Protein AF-X1B0X7-F1 (afdb_monomer_lite)

Organism: NCBI:txid412755

Foldseek 3Di:
DFAWDDKDKDKDFQDFVQVVCVVVVPPWDWGFGKIKIKIWGTTPQWIKIWIWMKTAQIDTHPDTFGMWIWIWIDGPQKIWTPWIWTHHPNDIDIDTDIDRHRDDPDDDD

Structure (mmCIF, N/CA/C/O backbone):
data_AF-X1B0X7-F1
#
_entry.id   AF-X1B0X7-F1
#
loop_
_atom_site.group_PDB
_atom_site.id
_atom_site.type_symbol
_atom_site.label_atom_id
_atom_site.label_alt_id
_atom_site.label_comp_id
_atom_site.label_asym_id
_atom_site.label_entity_id
_atom_site.label_seq_id
_atom_site.pdbx_PDB_ins_code
_atom_site.Cartn_x
_atom_site.Cartn_y
_atom_site.Cartn_z
_atom_site.occupancy
_atom_site.B_iso_or_equiv
_atom_site.auth_seq_id
_atom_site.auth_comp_id
_atom_site.auth_asym_id
_atom_site.auth_atom_id
_atom_site.pdbx_PDB_model_num
ATOM 1 N N . MET A 1 1 ? 18.824 4.939 -27.207 1.00 46.78 1 MET A N 1
ATOM 2 C CA . MET A 1 1 ? 19.586 5.222 -25.972 1.00 46.78 1 MET A CA 1
ATOM 3 C C . MET A 1 1 ? 18.556 5.228 -24.852 1.00 46.78 1 MET A C 1
ATOM 5 O O . MET A 1 1 ? 17.775 6.169 -24.800 1.00 46.78 1 MET A O 1
ATOM 9 N N . GLY A 1 2 ? 18.435 4.119 -24.111 1.00 59.84 2 GLY A N 1
ATOM 10 C CA . GLY A 1 2 ? 17.397 3.931 -23.084 1.00 59.84 2 GLY A CA 1
ATOM 11 C C . GLY A 1 2 ? 17.548 4.947 -21.954 1.00 59.84 2 GLY A C 1
ATOM 12 O O . GLY A 1 2 ? 18.671 5.317 -21.593 1.00 59.84 2 GLY A O 1
ATOM 13 N N . LYS A 1 3 ? 16.430 5.483 -21.461 1.00 70.06 3 LYS A N 1
ATOM 14 C CA . LYS A 1 3 ? 16.435 6.450 -20.359 1.00 70.06 3 LYS A CA 1
ATOM 15 C C . LYS A 1 3 ? 16.466 5.672 -19.046 1.00 70.06 3 LYS A C 1
ATOM 17 O O . LYS A 1 3 ? 15.444 5.179 -18.585 1.00 70.06 3 LYS A O 1
ATOM 22 N N . ASN A 1 4 ? 17.632 5.626 -18.412 1.00 70.44 4 ASN A N 1
ATOM 23 C CA . ASN A 1 4 ? 17.775 5.028 -17.088 1.00 70.44 4 ASN A CA 1
ATOM 24 C C . ASN A 1 4 ? 17.142 5.900 -15.991 1.00 70.44 4 ASN A C 1
ATOM 26 O O . ASN A 1 4 ? 17.338 7.118 -15.942 1.00 70.44 4 ASN A O 1
ATOM 30 N N . ILE A 1 5 ? 16.438 5.254 -15.064 1.00 72.25 5 ILE A N 1
ATOM 31 C CA . ILE A 1 5 ? 15.931 5.840 -13.828 1.00 72.25 5 ILE A CA 1
ATOM 32 C C . ILE A 1 5 ? 17.030 5.755 -12.763 1.00 72.25 5 ILE A C 1
ATOM 34 O O . ILE A 1 5 ? 17.433 4.677 -12.327 1.00 72.25 5 ILE A O 1
ATOM 38 N N . LEU A 1 6 ? 17.500 6.917 -12.307 1.00 73.69 6 LEU A N 1
ATOM 39 C CA . LEU A 1 6 ? 18.245 7.026 -11.049 1.00 73.69 6 LEU A CA 1
ATOM 40 C C . LEU A 1 6 ? 17.337 6.594 -9.892 1.00 73.69 6 LEU A C 1
ATOM 42 O O . LEU A 1 6 ? 16.156 6.933 -9.919 1.00 73.69 6 LEU A O 1
ATOM 46 N N . ILE A 1 7 ? 17.882 5.901 -8.884 1.00 77.44 7 ILE A N 1
ATOM 47 C CA . ILE A 1 7 ? 17.124 5.419 -7.716 1.00 77.44 7 ILE A CA 1
ATOM 48 C C . ILE A 1 7 ? 16.273 6.557 -7.145 1.00 77.44 7 ILE A C 1
ATOM 50 O O . ILE A 1 7 ? 16.793 7.569 -6.669 1.00 77.44 7 ILE A O 1
ATOM 54 N N . LYS A 1 8 ? 14.951 6.393 -7.204 1.00 81.81 8 LYS A N 1
ATOM 55 C CA . LYS A 1 8 ? 13.984 7.358 -6.680 1.00 81.81 8 LYS A CA 1
ATOM 56 C C . LYS A 1 8 ? 13.238 6.715 -5.531 1.00 81.81 8 LYS A C 1
ATOM 58 O O . LYS A 1 8 ? 12.325 5.923 -5.749 1.00 81.81 8 LYS A O 1
ATOM 63 N N . LEU A 1 9 ? 13.618 7.102 -4.317 1.00 85.62 9 LEU A N 1
ATOM 64 C CA . LEU A 1 9 ? 12.862 6.791 -3.117 1.00 85.62 9 LEU A CA 1
ATOM 65 C C . LEU A 1 9 ? 11.840 7.898 -2.854 1.00 85.62 9 LEU A C 1
ATOM 67 O O . LEU A 1 9 ? 12.178 9.085 -2.825 1.00 85.62 9 LEU A O 1
ATOM 71 N N . LYS A 1 10 ? 10.587 7.505 -2.650 1.00 92.12 10 LYS A N 1
ATOM 72 C CA . LYS A 1 10 ? 9.512 8.378 -2.186 1.00 92.12 10 LYS A CA 1
ATOM 73 C C . LYS A 1 10 ? 8.841 7.721 -0.996 1.00 92.12 10 LYS A C 1
ATOM 75 O O . LYS A 1 10 ? 8.528 6.536 -1.034 1.00 92.12 10 LYS A O 1
ATOM 80 N N . SER A 1 11 ? 8.619 8.492 0.051 1.00 94.62 11 SER A N 1
ATOM 81 C CA . SER A 1 11 ? 7.839 8.058 1.197 1.00 94.62 11 SER A CA 1
ATOM 82 C C . SER A 1 11 ? 6.989 9.207 1.693 1.00 94.62 11 SER A C 1
ATOM 84 O O . SER A 1 11 ? 7.346 10.376 1.523 1.00 94.62 11 SER A O 1
ATOM 86 N N . ALA A 1 12 ? 5.871 8.860 2.301 1.00 94.88 12 ALA A N 1
ATOM 87 C CA . ALA A 1 12 ? 5.066 9.783 3.070 1.00 94.88 12 ALA A CA 1
ATOM 88 C C . ALA A 1 12 ? 4.468 9.028 4.249 1.00 94.88 12 ALA A C 1
ATOM 90 O O . ALA A 1 12 ? 4.202 7.828 4.149 1.00 94.88 12 ALA A O 1
ATOM 91 N N . ASP A 1 13 ? 4.250 9.745 5.343 1.00 96.19 13 ASP A N 1
ATOM 92 C CA . ASP A 1 13 ? 3.754 9.181 6.586 1.00 96.19 13 ASP A CA 1
ATOM 93 C C . ASP A 1 13 ? 2.528 9.941 7.069 1.00 96.19 13 ASP A C 1
ATOM 95 O O . ASP A 1 13 ? 2.488 11.170 6.986 1.00 96.19 13 ASP A O 1
ATOM 99 N N . ASN A 1 14 ? 1.549 9.204 7.602 1.00 94.06 14 ASN A N 1
ATOM 100 C CA . ASN A 1 14 ? 0.311 9.750 8.168 1.00 94.06 14 ASN A CA 1
ATOM 101 C C . ASN A 1 14 ? -0.445 10.701 7.221 1.00 94.06 14 ASN A C 1
ATOM 103 O O . ASN A 1 14 ? -0.990 11.719 7.648 1.00 94.06 14 ASN A O 1
ATOM 107 N N . VAL A 1 15 ? -0.485 10.372 5.932 1.00 94.44 15 VAL A N 1
ATOM 108 C CA . VAL A 1 15 ? -1.223 11.136 4.928 1.00 94.44 15 VAL A CA 1
ATOM 109 C C . VAL A 1 15 ? -2.718 10.879 5.085 1.00 94.44 15 VAL A C 1
ATOM 111 O O . VAL A 1 15 ? -3.159 9.731 5.043 1.00 94.44 15 VAL A O 1
ATOM 114 N N . ASP A 1 16 ? -3.504 11.941 5.240 1.00 93.88 16 ASP A N 1
ATOM 115 C CA . ASP A 1 16 ? -4.961 11.841 5.298 1.00 93.88 16 ASP A CA 1
ATOM 116 C C . ASP A 1 16 ? -5.537 11.597 3.896 1.00 93.88 16 ASP A C 1
ATOM 118 O O . ASP A 1 16 ? -5.512 12.470 3.022 1.00 93.88 16 ASP A O 1
ATOM 122 N N . LEU A 1 17 ? -6.073 10.394 3.679 1.00 92.25 17 LEU A N 1
ATOM 123 C CA . LEU A 1 17 ? -6.628 9.987 2.389 1.00 92.25 17 LEU A CA 1
ATOM 124 C C . LEU A 1 17 ? -7.849 10.815 1.969 1.00 92.25 17 LEU A C 1
ATOM 126 O O . LEU A 1 17 ? -8.079 10.962 0.770 1.00 92.25 17 LEU A O 1
ATOM 130 N N . SER A 1 18 ? -8.573 11.414 2.918 1.00 89.31 18 SER A N 1
ATOM 131 C CA . SER A 1 18 ? -9.731 12.261 2.604 1.00 89.31 18 SER A CA 1
ATOM 132 C C . SER A 1 18 ? -9.340 13.579 1.931 1.00 89.31 18 SER A C 1
ATOM 134 O O . SER A 1 18 ? -10.133 14.183 1.211 1.00 89.31 18 SER A O 1
ATOM 136 N N . GLN A 1 19 ? -8.099 14.029 2.135 1.00 85.75 19 GLN A N 1
ATOM 137 C CA . GLN A 1 19 ? -7.556 15.202 1.453 1.00 85.75 19 GLN A CA 1
ATOM 138 C C . GLN A 1 19 ? -7.070 14.848 0.046 1.00 85.75 19 GLN A C 1
ATOM 140 O O . GLN A 1 19 ? -7.199 15.657 -0.874 1.00 85.75 19 GLN A O 1
ATOM 145 N N . LEU A 1 20 ? -6.537 13.634 -0.133 1.00 81.31 20 LEU A N 1
ATOM 146 C CA . LEU A 1 20 ? -6.049 13.165 -1.428 1.00 81.31 20 LEU A CA 1
ATOM 147 C C . LEU A 1 20 ? -7.186 12.852 -2.405 1.00 81.31 20 LEU A C 1
ATOM 149 O O . LEU A 1 20 ? -7.056 13.184 -3.581 1.00 81.31 20 LEU A O 1
ATOM 153 N N . SER A 1 21 ? -8.295 12.259 -1.949 1.00 76.94 21 SER A N 1
ATOM 154 C CA . SER A 1 21 ? -9.437 11.944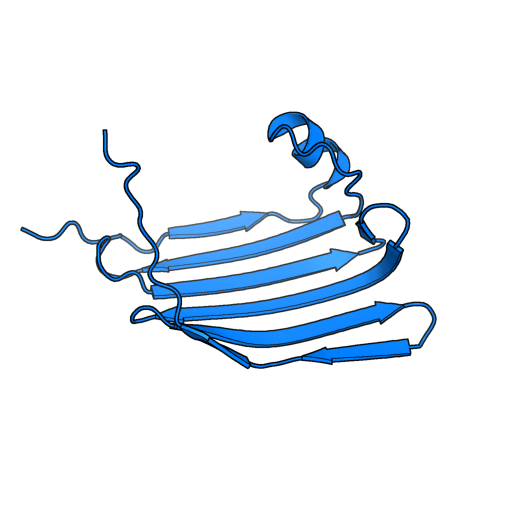 -2.824 1.00 76.94 21 SER A CA 1
ATOM 155 C C . SER A 1 21 ? -9.966 13.190 -3.542 1.00 76.94 21 SER A C 1
ATOM 157 O O . SER A 1 21 ? -10.181 13.162 -4.752 1.00 76.94 21 SER A O 1
ATOM 159 N N . ASN A 1 22 ? -10.044 14.317 -2.826 1.00 75.56 22 ASN A N 1
ATOM 160 C CA . ASN A 1 22 ? -10.446 15.610 -3.384 1.00 75.56 22 ASN A CA 1
ATOM 161 C C . ASN A 1 22 ? -9.452 16.143 -4.425 1.00 75.56 22 ASN A C 1
ATOM 163 O O . ASN A 1 22 ? -9.859 16.778 -5.394 1.00 75.56 22 ASN A O 1
ATOM 167 N N . LEU A 1 23 ? -8.151 15.903 -4.226 1.00 76.69 23 LEU A N 1
ATOM 168 C CA . LEU A 1 23 ? -7.105 16.381 -5.130 1.00 76.69 23 LEU A CA 1
ATOM 169 C C . LEU A 1 23 ? -7.090 15.608 -6.455 1.00 76.69 23 LEU A C 1
ATOM 171 O O . LEU A 1 23 ? -6.855 16.200 -7.506 1.00 76.69 23 LEU A O 1
ATOM 175 N N . PHE A 1 24 ? -7.324 14.297 -6.401 1.00 75.94 24 PHE A N 1
ATOM 176 C CA . PHE A 1 24 ? -7.254 13.412 -7.567 1.00 75.94 24 PHE A CA 1
ATOM 177 C C . PHE A 1 24 ? -8.609 13.164 -8.243 1.00 75.94 24 PHE A C 1
ATOM 179 O O . PHE A 1 24 ? -8.664 12.403 -9.205 1.00 75.94 24 PHE A O 1
ATOM 186 N N . GLY A 1 25 ? -9.685 13.802 -7.768 1.00 74.94 25 GLY A N 1
ATOM 187 C CA . GLY A 1 25 ? -11.025 13.651 -8.342 1.00 74.94 25 GLY A CA 1
ATOM 188 C C . GLY A 1 25 ? -11.604 12.246 -8.168 1.00 74.94 25 GLY A C 1
ATOM 189 O O . GLY A 1 25 ? -12.345 11.785 -9.028 1.00 74.94 25 GLY A O 1
ATOM 190 N N . ILE A 1 26 ? -11.237 11.553 -7.086 1.00 78.81 26 ILE A N 1
ATOM 191 C CA . ILE A 1 26 ? -11.812 10.249 -6.748 1.00 78.81 26 ILE A CA 1
ATOM 192 C C . ILE A 1 26 ? -13.214 10.509 -6.195 1.00 78.81 26 ILE A C 1
ATOM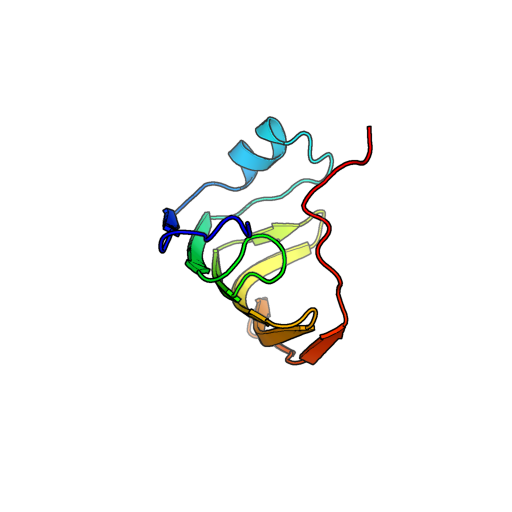 194 O O . ILE A 1 26 ? -13.351 11.162 -5.159 1.00 78.81 26 ILE A O 1
ATOM 198 N N . GLU A 1 27 ? -14.243 10.040 -6.904 1.00 80.31 27 GLU A N 1
ATOM 199 C CA . GLU A 1 27 ? -15.643 10.235 -6.507 1.00 80.31 27 GLU A CA 1
ATOM 200 C C . GLU A 1 27 ? -15.994 9.414 -5.259 1.00 80.31 27 GLU A C 1
ATOM 202 O O . GLU A 1 27 ? -16.825 9.823 -4.445 1.00 80.31 27 GLU A O 1
ATOM 207 N N . GLU A 1 28 ? -15.345 8.264 -5.080 1.00 83.19 28 GLU A N 1
ATOM 208 C CA . GLU A 1 28 ? -15.534 7.410 -3.921 1.00 83.19 28 GLU A CA 1
ATOM 209 C C . GLU A 1 28 ? -14.949 8.027 -2.648 1.00 83.19 28 GLU A C 1
ATOM 211 O O . GLU A 1 28 ? -13.817 8.511 -2.599 1.00 83.19 28 GLU A O 1
ATOM 216 N N . GLU A 1 29 ? -15.706 7.923 -1.555 1.00 84.56 29 GLU A N 1
ATOM 217 C CA . GLU A 1 29 ? -15.219 8.321 -0.241 1.00 84.56 29 GLU A CA 1
ATOM 218 C C . GLU A 1 29 ? -14.108 7.366 0.216 1.00 84.56 29 GLU A C 1
ATOM 220 O O . GLU A 1 29 ? -14.362 6.209 0.571 1.00 84.56 29 GLU A O 1
ATOM 225 N N . ILE A 1 30 ? -12.879 7.883 0.253 1.00 91.44 30 ILE A N 1
ATOM 226 C CA . ILE A 1 30 ? -11.724 7.208 0.839 1.00 91.44 30 ILE A CA 1
ATOM 227 C C . ILE A 1 30 ? -11.272 7.985 2.073 1.00 91.44 30 ILE A C 1
ATOM 229 O O . ILE A 1 30 ? -11.026 9.188 2.015 1.00 91.44 30 ILE A O 1
ATOM 233 N N . LYS A 1 31 ? -11.153 7.297 3.211 1.00 94.38 31 LYS A N 1
ATOM 234 C CA . LYS A 1 31 ? -10.621 7.865 4.458 1.00 94.38 31 LYS A CA 1
ATOM 235 C C . LYS A 1 31 ? -9.590 6.941 5.083 1.00 94.38 31 LYS A C 1
ATOM 237 O O . LYS A 1 31 ? -9.550 5.746 4.794 1.00 94.38 31 LYS A O 1
ATOM 242 N N . GLY A 1 32 ? -8.797 7.511 5.979 1.00 95.94 32 GLY A N 1
ATOM 243 C CA . GLY A 1 32 ? -7.783 6.809 6.753 1.00 95.94 32 GLY A CA 1
ATOM 244 C C . GLY A 1 32 ? -6.456 7.552 6.734 1.00 95.94 32 GLY A C 1
ATOM 245 O O . GLY A 1 32 ? -6.267 8.500 5.971 1.00 95.94 32 GLY A O 1
ATOM 246 N N . LEU A 1 33 ? -5.541 7.102 7.586 1.00 97.44 33 LEU A N 1
ATOM 247 C CA . LEU A 1 33 ? -4.170 7.596 7.632 1.00 97.44 33 LEU A CA 1
ATOM 248 C C . LEU A 1 33 ? -3.270 6.612 6.898 1.00 97.44 33 LEU A C 1
ATOM 250 O O . LEU A 1 33 ? -3.163 5.455 7.305 1.00 97.44 33 LEU A O 1
ATOM 254 N N . ALA A 1 34 ? -2.651 7.066 5.814 1.00 96.62 34 ALA A N 1
ATOM 255 C CA . ALA A 1 34 ? -1.793 6.254 4.974 1.00 96.62 34 ALA A CA 1
ATOM 256 C C . ALA A 1 34 ? -0.316 6.611 5.158 1.00 96.62 34 ALA A C 1
ATOM 258 O O . ALA A 1 34 ? 0.077 7.772 5.060 1.00 96.62 34 ALA A O 1
ATOM 259 N N . SER A 1 35 ? 0.511 5.590 5.341 1.00 97.75 35 SER A N 1
ATOM 260 C CA . SER A 1 35 ? 1.956 5.675 5.152 1.00 97.75 35 SER A CA 1
ATOM 261 C C . SER A 1 35 ? 2.340 4.808 3.966 1.00 97.75 35 SER A C 1
ATOM 263 O O . SER A 1 35 ? 1.833 3.694 3.823 1.00 97.75 35 SER A O 1
ATOM 265 N N . PHE A 1 36 ? 3.250 5.283 3.125 1.00 96.81 36 PHE A N 1
ATOM 266 C CA . PHE A 1 36 ? 3.761 4.493 2.013 1.00 96.81 36 PHE A CA 1
ATOM 267 C C . PHE A 1 36 ? 5.241 4.744 1.770 1.00 96.81 36 PHE A C 1
ATOM 269 O O . PHE A 1 36 ? 5.786 5.805 2.081 1.00 96.81 36 PHE A O 1
ATOM 276 N N . LYS A 1 37 ? 5.878 3.758 1.147 1.00 97.25 37 LYS A N 1
ATOM 277 C CA . LYS A 1 37 ? 7.237 3.830 0.634 1.00 97.25 37 LYS A CA 1
ATOM 278 C C . LYS A 1 37 ? 7.259 3.206 -0.754 1.00 97.25 37 LYS A C 1
ATOM 280 O O . LYS A 1 37 ? 6.761 2.104 -0.953 1.00 97.25 37 LYS A O 1
ATOM 285 N N . ALA A 1 38 ? 7.847 3.914 -1.704 1.00 95.75 38 ALA A N 1
ATOM 286 C CA . ALA A 1 38 ? 8.052 3.456 -3.064 1.00 95.75 38 ALA A CA 1
ATOM 287 C C . ALA A 1 38 ? 9.512 3.677 -3.453 1.00 95.75 38 ALA A C 1
ATOM 289 O O . ALA A 1 38 ? 10.058 4.762 -3.237 1.00 95.75 38 ALA A O 1
ATOM 290 N N . GLU A 1 39 ? 10.132 2.670 -4.048 1.00 94.88 39 GLU A N 1
ATOM 291 C CA . GLU A 1 39 ? 11.468 2.766 -4.623 1.00 94.88 39 GLU A CA 1
ATOM 292 C C . GLU A 1 39 ? 11.417 2.326 -6.080 1.00 94.88 39 GLU A C 1
ATOM 294 O O . GLU A 1 39 ? 10.973 1.218 -6.372 1.00 94.88 39 GLU A O 1
ATOM 299 N N . VAL A 1 40 ? 11.869 3.196 -6.984 1.00 92.31 40 VAL A N 1
ATOM 300 C CA . VAL A 1 40 ? 11.917 2.924 -8.425 1.00 92.31 40 VAL A CA 1
ATOM 301 C C . VAL A 1 40 ? 13.359 2.969 -8.911 1.00 92.31 40 VAL A C 1
ATOM 303 O O . VAL A 1 40 ? 14.079 3.936 -8.645 1.00 92.31 40 VAL A O 1
ATOM 306 N N . THR A 1 41 ? 13.764 1.934 -9.643 1.00 90.38 41 THR A N 1
ATOM 307 C CA . THR A 1 41 ? 15.101 1.776 -10.232 1.00 90.38 41 THR A CA 1
ATOM 308 C C . THR A 1 41 ? 15.006 1.147 -11.632 1.00 90.38 41 THR A C 1
ATOM 310 O O . THR A 1 41 ? 13.938 0.688 -12.032 1.00 90.38 41 THR A O 1
ATOM 313 N N . GLY A 1 42 ? 16.110 1.089 -12.382 1.00 85.12 42 GLY A N 1
ATOM 314 C CA . GLY A 1 42 ? 16.167 0.409 -13.687 1.00 85.12 42 GLY A CA 1
ATOM 315 C C . GLY A 1 42 ? 15.890 1.320 -14.885 1.00 85.12 42 GLY A C 1
ATOM 316 O O . GLY A 1 42 ? 16.028 2.536 -14.783 1.00 85.12 42 GLY A O 1
ATOM 317 N N . ASP A 1 43 ? 15.556 0.735 -16.035 1.00 84.38 43 ASP A N 1
ATOM 318 C CA . ASP A 1 43 ? 15.210 1.485 -17.251 1.00 84.38 43 ASP A CA 1
ATOM 319 C C . ASP A 1 43 ? 13.749 1.964 -17.184 1.00 84.38 43 ASP A C 1
ATOM 321 O O . ASP A 1 43 ? 12.920 1.332 -16.531 1.00 84.38 43 ASP A O 1
ATOM 325 N N . ILE A 1 44 ? 13.421 3.087 -17.823 1.00 80.00 44 ILE A N 1
ATOM 326 C CA . ILE A 1 44 ? 12.045 3.596 -17.869 1.00 80.00 44 ILE A CA 1
ATOM 327 C C . ILE A 1 44 ? 11.080 2.672 -18.614 1.00 80.00 44 ILE A C 1
ATOM 329 O O . ILE A 1 44 ? 9.902 2.637 -18.265 1.00 80.00 44 ILE A O 1
ATOM 333 N N . ASP A 1 45 ? 11.578 1.919 -19.594 1.00 81.25 45 ASP A N 1
ATOM 334 C CA . ASP A 1 45 ? 10.792 0.963 -20.368 1.00 81.25 45 ASP A CA 1
ATOM 335 C C . ASP A 1 45 ? 10.599 -0.353 -19.592 1.00 81.25 45 ASP A C 1
ATOM 337 O O . ASP A 1 45 ? 9.643 -1.082 -19.833 1.00 81.25 45 ASP A O 1
ATOM 341 N N . LEU A 1 46 ? 11.486 -0.651 -18.630 1.00 83.69 46 LEU A N 1
ATOM 342 C CA . LEU A 1 46 ? 11.454 -1.858 -17.793 1.00 83.69 46 LEU A CA 1
ATOM 343 C C . LEU A 1 46 ? 11.837 -1.536 -16.334 1.00 83.69 46 LEU A C 1
ATOM 345 O O . LEU A 1 46 ? 12.909 -1.943 -15.857 1.00 83.69 46 LEU A O 1
ATOM 349 N N . PRO A 1 47 ? 10.992 -0.791 -15.601 1.00 88.50 47 PRO A N 1
ATOM 350 C CA . PRO A 1 47 ? 11.331 -0.350 -14.262 1.00 88.50 47 PRO A CA 1
ATOM 351 C C . PRO A 1 47 ? 11.222 -1.490 -13.253 1.00 88.50 47 PRO A C 1
ATOM 353 O O . PRO A 1 47 ? 10.389 -2.391 -13.348 1.00 88.50 47 PRO A O 1
ATOM 356 N N . ASN A 1 48 ? 12.049 -1.391 -12.222 1.00 91.75 48 ASN A N 1
ATOM 357 C CA . ASN A 1 48 ? 11.955 -2.188 -11.012 1.00 91.75 48 ASN A CA 1
ATOM 358 C C . ASN A 1 48 ? 11.338 -1.313 -9.928 1.00 91.75 48 ASN A C 1
ATOM 360 O O . ASN A 1 48 ? 11.931 -0.296 -9.555 1.00 91.75 48 ASN A O 1
ATOM 364 N N . VAL A 1 49 ? 10.173 -1.704 -9.419 1.00 93.81 49 VAL A N 1
ATOM 365 C CA . VAL A 1 49 ? 9.476 -0.965 -8.361 1.00 93.81 49 VAL A CA 1
ATOM 366 C C . VAL A 1 49 ? 9.331 -1.849 -7.135 1.00 93.81 49 VAL A C 1
ATOM 368 O O . VAL A 1 49 ? 8.854 -2.976 -7.235 1.00 93.81 49 VAL A O 1
ATOM 371 N N . SER A 1 50 ? 9.696 -1.327 -5.968 1.00 96.25 50 SER A N 1
ATOM 372 C CA . SER A 1 50 ? 9.221 -1.857 -4.692 1.00 96.25 50 SER A CA 1
ATOM 373 C C . SER A 1 50 ? 8.239 -0.873 -4.074 1.00 96.25 50 SER A C 1
ATOM 375 O O . SER A 1 50 ? 8.444 0.341 -4.127 1.00 96.25 50 SER A O 1
ATOM 377 N N . PHE A 1 51 ? 7.147 -1.394 -3.526 1.00 96.94 51 PHE A N 1
ATOM 378 C CA . PHE A 1 51 ? 6.103 -0.589 -2.917 1.00 96.94 51 PHE A CA 1
ATOM 379 C C . PHE A 1 51 ? 5.621 -1.236 -1.625 1.00 96.94 51 PHE A C 1
ATOM 381 O O . PHE A 1 51 ? 5.328 -2.432 -1.593 1.00 96.94 51 PHE A O 1
ATOM 388 N N . SER A 1 52 ? 5.498 -0.433 -0.573 1.00 98.00 52 SER A N 1
ATOM 389 C CA . SER A 1 52 ? 4.802 -0.805 0.649 1.00 98.00 52 SER A CA 1
ATOM 390 C C . SER A 1 52 ? 3.864 0.306 1.092 1.00 98.00 52 SER A C 1
ATOM 392 O O . SER A 1 52 ? 4.163 1.493 0.951 1.00 98.00 52 SER A O 1
ATOM 394 N N . ALA A 1 53 ? 2.717 -0.084 1.636 1.00 97.88 53 ALA A N 1
ATOM 395 C CA . ALA A 1 53 ? 1.737 0.834 2.180 1.00 97.88 53 ALA A CA 1
ATOM 396 C C . ALA A 1 53 ? 1.062 0.253 3.420 1.00 97.88 53 ALA A C 1
ATOM 398 O O . ALA A 1 53 ? 0.812 -0.952 3.516 1.00 97.88 53 ALA A O 1
ATOM 399 N N . LYS A 1 54 ? 0.725 1.144 4.348 1.00 98.19 54 LYS A N 1
ATOM 400 C CA . LYS A 1 54 ? -0.128 0.874 5.496 1.00 98.19 54 LYS A CA 1
ATOM 401 C C . LYS A 1 54 ? -1.224 1.926 5.545 1.00 98.19 54 LYS A C 1
ATOM 403 O O . LYS A 1 54 ? -0.928 3.109 5.426 1.00 98.19 54 LYS A O 1
ATOM 408 N N . VAL A 1 55 ? -2.463 1.501 5.751 1.00 98.00 55 VAL A N 1
ATOM 409 C CA . VAL A 1 55 ? -3.592 2.394 6.032 1.00 98.00 55 VAL A CA 1
ATOM 410 C C . VAL A 1 55 ? -4.156 2.033 7.393 1.00 98.00 55 VAL A C 1
ATOM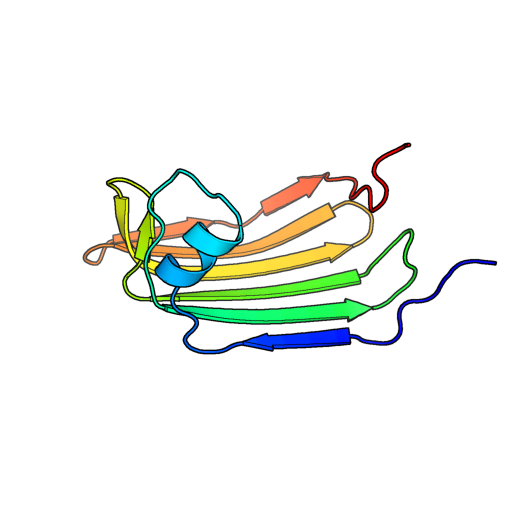 412 O O . VAL A 1 55 ? -4.379 0.855 7.664 1.00 98.00 55 VAL A O 1
ATOM 415 N N . GLU A 1 56 ? -4.393 3.026 8.242 1.00 98.19 56 GLU A N 1
ATOM 416 C CA . GLU A 1 56 ? -5.060 2.869 9.535 1.00 98.19 56 GLU A CA 1
ATOM 417 C C . GLU A 1 56 ? -6.419 3.568 9.537 1.00 98.19 56 GLU A C 1
ATOM 419 O O . GLU A 1 56 ? -6.568 4.646 8.954 1.00 98.19 56 GLU A O 1
ATOM 424 N N . LYS A 1 57 ? -7.395 2.965 10.233 1.00 97.12 57 LYS A N 1
ATOM 425 C CA . LYS A 1 57 ? -8.775 3.469 10.363 1.00 97.12 57 LYS A CA 1
ATOM 426 C C . LYS A 1 57 ? -9.384 3.785 8.994 1.00 97.12 57 LYS A C 1
ATOM 428 O O . LYS A 1 57 ? -9.877 4.887 8.750 1.00 97.12 57 LYS A O 1
ATOM 433 N N . GLY A 1 58 ? -9.261 2.825 8.083 1.00 96.00 58 GLY A N 1
ATOM 434 C CA . GLY A 1 58 ? -9.606 3.006 6.687 1.00 96.00 58 GLY A CA 1
ATOM 435 C C . GLY A 1 58 ? -11.107 2.923 6.436 1.00 96.00 58 GLY A C 1
ATOM 436 O O . GLY A 1 58 ? -11.823 2.146 7.070 1.00 96.00 58 GLY A O 1
ATOM 437 N N . LYS A 1 59 ? -11.571 3.714 5.473 1.00 94.56 59 LYS A N 1
ATOM 438 C CA . LYS A 1 59 ? -12.915 3.621 4.904 1.00 94.56 59 LYS A CA 1
ATOM 439 C C . LYS A 1 59 ? -12.801 3.698 3.389 1.00 94.56 59 LYS A C 1
ATOM 441 O O . LYS A 1 59 ? -12.124 4.588 2.880 1.00 94.56 59 LYS A O 1
ATOM 446 N N . PHE A 1 60 ? -13.457 2.778 2.700 1.00 91.00 60 PHE A N 1
ATOM 447 C CA . PHE A 1 60 ? -13.653 2.818 1.258 1.00 91.00 60 PHE A CA 1
ATOM 448 C C . PHE A 1 60 ? -15.140 2.609 0.987 1.00 91.00 60 PHE A C 1
ATOM 450 O O . PHE A 1 60 ? -15.656 1.522 1.250 1.00 91.00 60 PHE A O 1
ATOM 457 N N . GLN A 1 61 ? -15.834 3.650 0.520 1.00 88.75 61 GLN A N 1
ATOM 458 C CA . GLN A 1 61 ? -17.302 3.661 0.463 1.00 88.75 61 GLN A CA 1
ATOM 459 C C . GLN A 1 61 ? -17.886 3.255 1.833 1.00 88.75 61 GLN A C 1
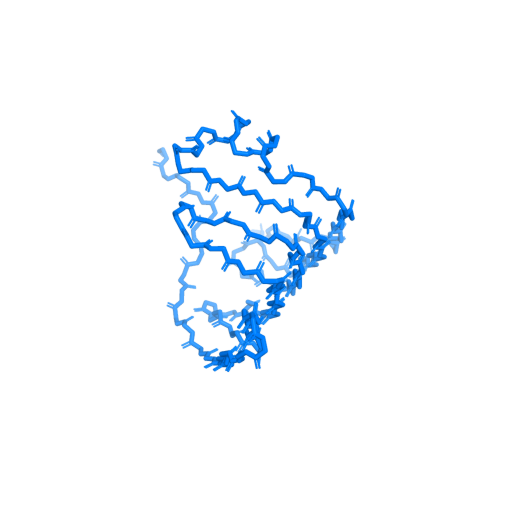ATOM 461 O O . GLN A 1 61 ? -17.431 3.748 2.860 1.00 88.75 61 GLN A O 1
ATOM 466 N N . ASP A 1 62 ? -18.835 2.323 1.897 1.00 90.81 62 ASP A N 1
ATOM 467 C CA . ASP A 1 62 ? -19.427 1.867 3.162 1.00 90.81 62 ASP A CA 1
ATOM 468 C C . ASP A 1 62 ? -18.576 0.824 3.911 1.00 90.81 62 ASP A C 1
ATOM 470 O O . ASP A 1 62 ? -18.924 0.392 5.012 1.00 90.81 62 ASP A O 1
ATOM 474 N N . PHE A 1 63 ? -17.437 0.416 3.344 1.00 93.25 63 PHE A N 1
ATOM 475 C CA . PHE A 1 63 ? -16.565 -0.587 3.939 1.00 93.25 63 PHE A CA 1
ATOM 476 C C . PHE A 1 63 ? -15.521 0.053 4.864 1.00 93.25 63 PHE A C 1
ATOM 478 O O . PHE A 1 63 ? -14.595 0.732 4.416 1.00 93.25 63 PHE A O 1
ATOM 485 N N . ILE A 1 64 ? -15.656 -0.196 6.168 1.00 95.75 64 ILE A N 1
ATOM 486 C CA . ILE A 1 64 ? -14.742 0.284 7.216 1.00 95.75 64 ILE A CA 1
ATOM 487 C C . ILE A 1 64 ? -13.848 -0.867 7.686 1.00 95.75 64 ILE A C 1
ATOM 489 O O . ILE A 1 64 ? -14.327 -1.980 7.917 1.00 95.75 64 ILE A O 1
ATOM 493 N N . PHE A 1 65 ? -12.557 -0.590 7.856 1.00 97.50 65 PHE A N 1
ATOM 494 C CA . PHE A 1 65 ? -11.558 -1.555 8.308 1.00 97.50 65 PHE A CA 1
ATOM 495 C C . PHE A 1 65 ? -10.535 -0.918 9.257 1.00 97.50 65 PHE A C 1
ATOM 497 O O . PHE A 1 65 ? -10.254 0.279 9.200 1.00 97.50 65 PHE A O 1
ATOM 504 N N . ASP A 1 66 ? -9.943 -1.732 10.131 1.00 97.94 66 ASP A N 1
ATOM 505 C CA . ASP A 1 66 ? -9.027 -1.254 11.170 1.00 97.94 66 ASP A CA 1
ATOM 506 C C . ASP A 1 66 ? -7.682 -0.863 10.572 1.00 97.94 66 ASP A C 1
ATOM 508 O O . ASP A 1 66 ? -7.128 0.197 10.872 1.00 97.94 66 ASP A O 1
ATOM 512 N N . ASN A 1 67 ? -7.140 -1.743 9.730 1.00 97.75 67 ASN A N 1
ATOM 513 C CA . ASN A 1 67 ? -5.916 -1.477 9.000 1.00 97.75 67 ASN A CA 1
ATOM 514 C C . ASN A 1 67 ? -5.768 -2.356 7.758 1.00 97.75 67 ASN A C 1
ATOM 516 O O . ASN A 1 67 ? -6.303 -3.464 7.680 1.00 97.75 67 ASN A O 1
ATOM 520 N N . LEU A 1 68 ? -4.997 -1.839 6.812 1.00 98.06 68 LEU A N 1
ATOM 521 C CA . LEU A 1 68 ? -4.556 -2.523 5.609 1.00 98.06 68 LEU A CA 1
ATOM 522 C C . LEU A 1 68 ? -3.032 -2.440 5.540 1.00 98.06 68 LEU A C 1
ATOM 524 O O . LEU A 1 68 ? -2.463 -1.374 5.750 1.00 98.06 68 LEU A O 1
ATOM 528 N N . THR A 1 69 ? -2.367 -3.550 5.240 1.00 98.19 69 THR A N 1
ATOM 529 C CA . THR A 1 69 ? -0.947 -3.599 4.876 1.00 98.19 69 THR A CA 1
ATOM 530 C C . THR A 1 69 ? -0.812 -4.216 3.498 1.00 98.19 69 THR A C 1
ATOM 532 O O . THR A 1 69 ? -1.417 -5.249 3.213 1.00 98.19 69 THR A O 1
ATOM 535 N N . PHE A 1 70 ? -0.015 -3.579 2.652 1.00 98.12 70 PHE A N 1
ATOM 536 C CA . PHE A 1 70 ? 0.235 -4.016 1.292 1.00 98.12 70 PHE A CA 1
ATOM 537 C C . PHE A 1 70 ? 1.722 -3.910 0.975 1.00 98.12 70 PHE A C 1
ATOM 539 O O . PHE A 1 70 ? 2.338 -2.880 1.236 1.00 98.12 70 PHE A O 1
ATOM 546 N N . GLU A 1 71 ? 2.286 -4.958 0.386 1.00 98.38 71 GLU A N 1
ATOM 547 C CA . GLU A 1 71 ? 3.632 -4.947 -0.178 1.00 98.38 71 GLU A CA 1
ATOM 548 C C . GLU A 1 71 ? 3.621 -5.612 -1.542 1.00 98.38 71 GLU A C 1
ATOM 550 O O . GLU A 1 71 ? 3.097 -6.721 -1.711 1.00 98.38 71 GLU A O 1
ATOM 555 N N . ALA A 1 72 ? 4.250 -4.949 -2.503 1.00 97.94 72 ALA A N 1
ATOM 556 C CA . ALA A 1 72 ? 4.366 -5.450 -3.853 1.00 97.94 72 ALA A CA 1
ATOM 557 C C . ALA A 1 72 ? 5.720 -5.123 -4.477 1.00 97.94 72 ALA A C 1
ATOM 559 O O . ALA A 1 72 ? 6.376 -4.137 -4.133 1.00 97.94 72 ALA A O 1
ATOM 560 N N . LEU A 1 73 ? 6.107 -5.968 -5.425 1.00 96.88 73 LEU A N 1
ATOM 561 C CA . LEU A 1 73 ? 7.224 -5.744 -6.328 1.00 96.88 73 LEU A CA 1
ATOM 562 C C . LEU A 1 73 ? 6.698 -5.734 -7.761 1.00 96.88 73 LEU A C 1
ATOM 564 O O . LEU A 1 73 ? 5.865 -6.564 -8.112 1.00 96.88 73 LEU A O 1
ATOM 568 N N . TYR A 1 74 ? 7.209 -4.829 -8.583 1.00 93.88 74 TYR A N 1
ATOM 569 C CA . TYR A 1 74 ? 6.990 -4.828 -10.022 1.00 93.88 74 TYR A CA 1
ATOM 570 C C . TYR A 1 74 ? 8.325 -4.999 -10.734 1.00 93.88 74 TYR A C 1
ATOM 572 O O . TYR A 1 74 ? 9.273 -4.256 -10.468 1.00 93.88 74 TYR A O 1
ATOM 580 N N . ASN A 1 75 ? 8.400 -5.985 -11.619 1.00 92.38 75 ASN A N 1
ATOM 581 C CA . ASN A 1 75 ? 9.564 -6.267 -12.450 1.00 92.38 75 ASN A CA 1
ATOM 582 C C . ASN A 1 75 ? 9.098 -7.087 -13.66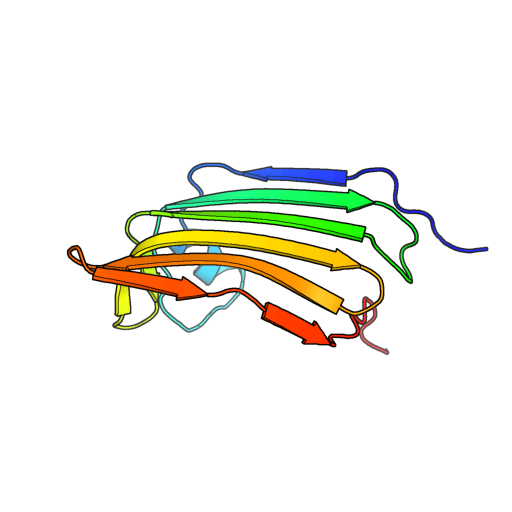0 1.00 92.38 75 ASN A C 1
ATOM 584 O O . ASN A 1 75 ? 8.283 -7.993 -13.486 1.00 92.38 75 ASN A O 1
ATOM 588 N N . GLN A 1 76 ? 9.624 -6.777 -14.853 1.00 88.50 76 GLN A N 1
ATOM 589 C CA . GLN A 1 76 ? 9.366 -7.542 -16.085 1.00 88.50 76 GLN A CA 1
ATOM 590 C C . GLN A 1 76 ? 7.870 -7.811 -16.310 1.00 88.50 76 GLN A C 1
ATOM 592 O O . GLN A 1 76 ? 7.454 -8.952 -16.496 1.00 88.50 76 GLN A O 1
ATOM 597 N N . ASP A 1 77 ? 7.064 -6.752 -16.220 1.00 90.06 77 ASP A N 1
ATOM 598 C CA . ASP A 1 77 ? 5.618 -6.788 -16.478 1.00 90.06 77 ASP A CA 1
ATOM 599 C C . ASP A 1 77 ? 4.828 -7.738 -15.572 1.00 90.06 77 ASP A C 1
ATOM 601 O O . ASP A 1 77 ? 3.738 -8.213 -15.897 1.00 90.06 77 ASP A O 1
ATOM 605 N N . ILE A 1 78 ? 5.370 -8.015 -14.385 1.00 93.81 78 ILE A N 1
ATOM 606 C CA . ILE A 1 78 ? 4.706 -8.789 -13.346 1.00 93.81 78 ILE A CA 1
ATOM 607 C C . ILE A 1 78 ? 4.639 -7.946 -12.078 1.00 93.81 78 ILE A C 1
ATOM 609 O O . ILE A 1 78 ? 5.659 -7.598 -11.483 1.00 93.81 78 ILE A O 1
ATOM 613 N N . LEU A 1 79 ? 3.414 -7.691 -11.618 1.00 95.25 79 LEU A N 1
ATOM 614 C CA . LEU A 1 79 ? 3.143 -7.205 -10.273 1.00 95.25 79 LEU A CA 1
ATOM 615 C C . LEU A 1 79 ? 3.019 -8.403 -9.327 1.00 95.25 79 LEU A C 1
ATOM 617 O O . LEU A 1 79 ? 2.033 -9.142 -9.342 1.00 95.25 79 LEU A O 1
ATOM 621 N N . GLU A 1 80 ? 4.019 -8.599 -8.481 1.00 97.56 80 GLU A N 1
ATOM 622 C CA . GLU A 1 80 ? 3.988 -9.577 -7.404 1.00 97.56 80 GLU A CA 1
ATOM 623 C C . GLU A 1 80 ? 3.519 -8.919 -6.106 1.00 97.56 80 GLU A C 1
ATOM 625 O O . GLU A 1 80 ? 4.265 -8.189 -5.457 1.00 97.56 80 GLU A O 1
ATOM 630 N N . VAL A 1 81 ? 2.296 -9.237 -5.687 1.00 97.88 81 VAL A N 1
ATOM 631 C CA . VAL A 1 81 ? 1.783 -8.902 -4.357 1.00 97.88 81 VAL A CA 1
ATOM 632 C C . VAL A 1 81 ? 2.382 -9.887 -3.359 1.00 97.88 81 VAL A C 1
ATOM 634 O O . VAL A 1 81 ? 1.950 -11.042 -3.267 1.00 97.88 81 VAL A O 1
ATOM 637 N N . LYS A 1 82 ? 3.391 -9.430 -2.613 1.00 98.06 82 LYS A N 1
ATOM 638 C CA . LYS A 1 82 ? 4.070 -10.214 -1.573 1.00 98.06 82 LYS A CA 1
ATOM 639 C C . LYS A 1 82 ? 3.154 -10.438 -0.383 1.00 98.06 82 LYS A C 1
ATOM 641 O O . LYS A 1 82 ? 3.042 -11.566 0.100 1.00 98.06 82 LYS A O 1
ATOM 646 N N . GLN A 1 83 ? 2.477 -9.375 0.044 1.00 97.31 83 GLN A N 1
ATOM 647 C CA . GLN A 1 83 ? 1.469 -9.454 1.083 1.00 97.31 83 GLN A CA 1
ATOM 648 C C . GLN A 1 83 ? 0.371 -8.416 0.902 1.00 97.31 83 GLN A C 1
ATOM 650 O O . GLN A 1 83 ? 0.617 -7.251 0.616 1.00 97.31 83 GLN A O 1
ATOM 655 N N . PHE A 1 84 ? -0.849 -8.868 1.136 1.00 97.62 84 PHE A N 1
ATOM 656 C CA . PHE A 1 84 ? -2.021 -8.058 1.400 1.00 97.62 84 PHE A CA 1
ATOM 657 C C . PHE A 1 84 ? -2.606 -8.565 2.715 1.00 97.62 84 PHE A C 1
ATOM 659 O O . PHE A 1 84 ? -2.873 -9.761 2.840 1.00 97.62 84 PHE A O 1
ATOM 666 N N . ILE A 1 85 ? -2.772 -7.690 3.701 1.00 98.31 85 ILE A N 1
ATOM 667 C CA . ILE A 1 85 ? -3.360 -8.025 4.998 1.00 98.31 85 ILE A CA 1
ATOM 668 C C . ILE A 1 85 ? -4.380 -6.953 5.343 1.00 98.31 85 ILE A C 1
ATOM 670 O O . ILE A 1 85 ? -4.009 -5.808 5.579 1.00 98.31 85 ILE A O 1
ATOM 674 N N . LEU A 1 86 ? -5.647 -7.336 5.407 1.00 98.25 86 LEU A N 1
ATOM 675 C CA . LEU A 1 86 ? -6.746 -6.469 5.804 1.00 98.25 86 LEU A CA 1
ATOM 676 C C . LEU A 1 86 ? -7.314 -6.969 7.128 1.00 98.25 86 LEU A C 1
ATOM 678 O O . LEU A 1 86 ? -7.713 -8.129 7.229 1.00 98.25 86 LEU A O 1
ATOM 682 N N . ASN A 1 87 ? -7.356 -6.099 8.129 1.00 98.25 87 ASN A N 1
ATOM 683 C CA . ASN A 1 87 ? -7.930 -6.392 9.436 1.00 98.25 87 ASN A CA 1
ATOM 684 C C . ASN A 1 87 ? -9.219 -5.592 9.633 1.00 98.25 87 ASN A C 1
ATOM 686 O O . ASN A 1 87 ? -9.241 -4.385 9.386 1.00 98.25 87 ASN A O 1
ATOM 690 N N . LYS A 1 88 ? -10.274 -6.262 10.096 1.00 97.44 88 LYS A N 1
ATOM 691 C CA . LYS A 1 88 ? -11.557 -5.652 10.451 1.00 97.44 88 LYS A CA 1
ATOM 692 C C . LYS A 1 88 ? -12.165 -6.386 11.639 1.00 97.44 88 LYS A C 1
ATOM 694 O O . LYS A 1 88 ? -12.504 -7.558 11.515 1.00 97.44 88 LYS A O 1
ATOM 699 N N . GLU A 1 89 ? -12.341 -5.692 12.758 1.00 95.00 89 GLU A N 1
ATOM 700 C CA . GLU A 1 89 ? -13.062 -6.163 13.949 1.00 95.00 89 GLU A CA 1
ATOM 701 C C . GLU A 1 89 ? -12.574 -7.539 14.438 1.00 95.00 89 GLU A C 1
ATOM 703 O O . GLU A 1 89 ? -13.352 -8.435 14.752 1.00 95.00 89 GLU A O 1
ATOM 708 N N . GLY A 1 90 ? -11.253 -7.734 14.458 1.00 93.88 90 GLY A N 1
ATOM 709 C CA . GLY A 1 90 ? -10.624 -8.999 14.861 1.00 93.88 90 GLY A CA 1
ATOM 710 C C . GLY A 1 90 ? -10.599 -10.087 13.779 1.00 93.88 90 GLY A C 1
ATOM 711 O O . GLY A 1 90 ? -9.937 -11.108 13.964 1.00 93.88 90 GLY A O 1
ATOM 712 N N . HIS A 1 91 ? -11.241 -9.869 12.630 1.00 97.38 91 HIS A N 1
ATOM 713 C CA . HIS A 1 91 ? -11.102 -10.716 11.449 1.00 97.38 91 HIS A CA 1
ATOM 714 C C . HIS A 1 91 ? -9.942 -10.252 10.575 1.00 97.38 91 HIS A C 1
ATOM 716 O O . HIS A 1 91 ? -9.643 -9.061 10.481 1.00 97.38 91 HIS A O 1
ATOM 722 N N . GLN A 1 92 ? -9.310 -11.208 9.897 1.00 97.81 92 GLN A N 1
ATOM 723 C CA . GLN A 1 92 ? -8.159 -10.948 9.048 1.00 97.81 92 GLN A CA 1
ATOM 724 C C . GLN A 1 92 ? -8.301 -11.653 7.702 1.00 97.81 92 GLN A C 1
ATOM 726 O O . GLN A 1 92 ? -8.494 -12.866 7.639 1.00 97.81 92 GLN A O 1
ATOM 731 N N . ILE A 1 93 ? -8.136 -10.885 6.629 1.00 97.94 93 ILE A N 1
ATOM 732 C CA . ILE A 1 93 ? -8.028 -11.384 5.261 1.00 97.94 93 ILE A CA 1
ATOM 733 C C . ILE A 1 93 ? -6.571 -11.242 4.833 1.00 97.94 93 ILE A C 1
ATOM 735 O O . ILE A 1 93 ? -5.971 -10.179 4.991 1.00 97.94 93 ILE A O 1
ATOM 739 N N . LYS A 1 94 ? -5.999 -12.321 4.294 1.00 98.06 94 LYS A N 1
ATOM 740 C CA . LYS A 1 94 ? -4.629 -12.358 3.776 1.00 98.06 94 LYS A CA 1
ATOM 741 C C . LYS A 1 94 ? -4.628 -12.768 2.314 1.00 98.06 94 LYS A C 1
ATOM 743 O O . LYS A 1 94 ? -5.336 -13.696 1.934 1.00 98.06 94 LYS A O 1
ATOM 748 N N . GLY A 1 95 ? -3.794 -12.112 1.520 1.00 97.56 95 GLY A N 1
ATOM 749 C CA . GLY A 1 95 ? -3.635 -12.384 0.098 1.00 97.56 95 GLY A CA 1
ATOM 750 C C . GLY A 1 95 ? -2.184 -12.261 -0.348 1.00 97.56 95 GLY A C 1
ATOM 751 O O . GLY A 1 95 ? -1.395 -11.519 0.233 1.00 97.56 95 GLY A O 1
ATOM 752 N N . LYS A 1 96 ? -1.842 -13.013 -1.391 1.00 98.12 96 LYS A N 1
ATOM 753 C CA . LYS A 1 96 ? -0.594 -12.909 -2.154 1.00 98.12 96 LYS A CA 1
ATOM 754 C C . LYS A 1 96 ? -0.870 -13.354 -3.583 1.00 98.12 96 LYS A C 1
ATOM 756 O O . LYS A 1 96 ? -1.783 -14.152 -3.802 1.00 98.12 96 LYS A O 1
ATOM 761 N N . GLY A 1 97 ? -0.086 -12.888 -4.544 1.00 97.44 97 GLY A N 1
ATOM 762 C CA . GLY A 1 97 ? -0.319 -13.251 -5.937 1.00 97.44 97 GLY A CA 1
ATOM 763 C C . GLY A 1 97 ? 0.664 -12.624 -6.906 1.00 97.44 97 GLY A C 1
ATOM 764 O O . GLY A 1 97 ? 1.481 -11.787 -6.534 1.00 97.44 97 GLY A O 1
ATOM 765 N N . LYS A 1 98 ? 0.570 -13.051 -8.163 1.00 97.06 98 LYS A N 1
ATOM 766 C CA . LYS A 1 98 ? 1.302 -12.477 -9.290 1.00 97.06 98 LYS A CA 1
ATOM 767 C C . LYS A 1 98 ? 0.302 -12.124 -10.374 1.00 97.06 98 LYS A C 1
ATOM 769 O O . LYS A 1 98 ? -0.525 -12.960 -10.730 1.00 97.06 98 LYS A O 1
ATOM 774 N N . ILE A 1 99 ? 0.383 -10.897 -10.860 1.00 94.69 99 ILE A N 1
ATOM 775 C CA . ILE A 1 99 ? -0.514 -10.350 -11.868 1.00 94.69 99 ILE A CA 1
ATOM 776 C C . ILE A 1 99 ? 0.366 -9.927 -13.044 1.00 94.69 99 ILE A C 1
ATOM 778 O O . ILE A 1 99 ? 1.195 -9.033 -12.865 1.00 94.69 99 ILE A O 1
ATOM 782 N N . PRO A 1 100 ? 0.233 -10.565 -14.220 1.00 93.56 100 PRO A N 1
ATOM 783 C CA . PRO A 1 100 ? 0.804 -10.029 -15.448 1.00 93.56 100 PRO A CA 1
ATOM 784 C C . PRO A 1 100 ? 0.178 -8.659 -15.718 1.00 93.56 100 PRO A C 1
ATOM 786 O O . PRO A 1 100 ? -1.046 -8.542 -15.799 1.00 93.56 100 PRO A O 1
ATOM 789 N N . TYR A 1 101 ? 1.003 -7.624 -15.789 1.00 85.88 101 TYR A N 1
ATOM 790 C CA . TYR A 1 101 ? 0.585 -6.247 -15.994 1.00 85.88 101 TYR A CA 1
ATOM 791 C C . TYR A 1 101 ? 1.682 -5.504 -16.750 1.00 85.88 101 TYR A C 1
ATOM 793 O O . TYR A 1 101 ? 2.764 -5.301 -16.213 1.00 85.88 101 TYR A O 1
ATOM 801 N N . GLU A 1 102 ? 1.398 -5.074 -17.975 1.00 81.19 102 GL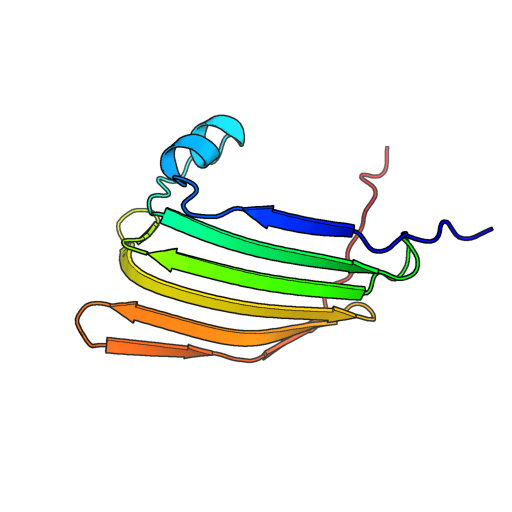U A N 1
ATOM 802 C CA . GLU A 1 102 ? 2.313 -4.242 -18.756 1.00 81.19 102 GLU A CA 1
ATOM 803 C C . GLU A 1 102 ? 2.067 -2.767 -18.417 1.00 81.19 102 GLU A C 1
ATOM 805 O O . GLU A 1 102 ? 1.013 -2.202 -18.725 1.00 81.19 102 GLU A O 1
ATOM 810 N N . PHE A 1 103 ? 3.025 -2.129 -17.744 1.00 68.00 103 PHE A N 1
ATOM 811 C CA . PHE A 1 103 ? 2.909 -0.726 -17.353 1.00 68.00 103 PHE A CA 1
ATOM 812 C C . PHE A 1 103 ? 3.231 0.192 -18.542 1.00 68.00 103 PHE A C 1
ATOM 814 O O . PHE A 1 103 ? 4.389 0.375 -18.908 1.00 68.00 103 PHE A O 1
ATOM 821 N N . SER A 1 104 ? 2.223 0.838 -19.131 1.00 65.75 104 SER A N 1
ATOM 822 C CA . SER A 1 104 ? 2.446 1.852 -20.168 1.00 65.75 104 SER A CA 1
ATOM 823 C C . SER A 1 104 ? 2.652 3.240 -19.545 1.00 65.75 104 SER A C 1
ATOM 825 O O . SER A 1 104 ? 1.692 3.882 -19.123 1.00 65.75 104 SER A O 1
ATOM 827 N N . PHE A 1 105 ? 3.892 3.742 -19.520 1.00 58.62 105 PHE A N 1
ATOM 828 C CA . PHE A 1 105 ? 4.215 5.106 -19.052 1.00 58.62 105 PHE A CA 1
ATOM 829 C C . PHE A 1 105 ? 3.840 6.227 -20.039 1.00 58.62 105 PHE A C 1
ATOM 831 O O . PHE A 1 105 ? 4.067 7.401 -19.752 1.00 58.62 105 PHE A O 1
ATOM 838 N N . MET A 1 106 ? 3.249 5.896 -21.188 1.00 54.09 106 MET A N 1
ATOM 839 C CA . MET A 1 106 ? 2.830 6.867 -22.194 1.00 54.09 106 MET A CA 1
ATOM 840 C C . MET A 1 106 ? 1.350 6.689 -22.511 1.00 54.09 106 MET A C 1
ATOM 842 O O . MET A 1 106 ? 0.947 5.694 -23.116 1.00 54.09 106 MET A O 1
ATOM 846 N N . GLY A 1 107 ? 0.551 7.702 -22.164 1.00 47.00 107 GLY A N 1
ATOM 847 C CA . GLY A 1 107 ? -0.588 8.039 -23.003 1.00 47.00 107 GLY A CA 1
ATOM 848 C C . GLY A 1 107 ? -0.041 8.257 -24.410 1.00 47.00 107 GLY A C 1
ATOM 849 O O . GLY A 1 107 ? 0.837 9.092 -24.610 1.00 47.00 107 GLY A O 1
ATOM 850 N N . ARG A 1 108 ? -0.472 7.424 -25.356 1.00 42.06 108 ARG A N 1
ATOM 851 C CA . ARG A 1 108 ? -0.273 7.708 -26.773 1.00 42.06 108 ARG A CA 1
ATOM 852 C C . ARG A 1 108 ? -1.104 8.953 -27.077 1.00 42.06 108 ARG A C 1
ATOM 854 O O . ARG A 1 108 ? -2.326 8.842 -27.137 1.00 42.06 108 ARG A O 1
ATOM 861 N N . GLU A 1 109 ? -0.451 10.103 -27.192 1.00 39.47 109 GLU A N 1
ATOM 862 C CA . GLU A 1 109 ? -0.905 11.151 -28.112 1.00 39.47 109 GLU A CA 1
ATOM 863 C C . GLU A 1 109 ? -0.359 10.845 -29.509 1.00 39.47 109 GLU A C 1
ATOM 865 O O . GLU A 1 109 ? 0.819 10.419 -29.603 1.00 39.47 109 GLU A O 1
#

Radius of gyration: 15.85 Å; chains: 1; bounding box: 39×30×43 Å

Secondary structure (DSSP, 8-state):
---EEEEEEEEEEEEEHHHHHHHHT--S-EEEEEEEEEEEEEESSSEEEEEEEEEEEEEETTEEEEEEEEEEEEETTEEEEEEEEEEETTEEEEEEEEEE---------

Sequence (109 aa):
MGKNILIKLKSADNVDLSQLSNLFGIEEEIKGLASFKAEVTGDIDLPNVSFSAKVEKGKFQDFIFDNLTFEALYNQDILEVKQFILNKEGHQIKGKGKIPYEFSFMGRE

pLDDT: mean 88.35, std 13.1, range [39.47, 98.38]